Protein AF-A0A2V8ESL3-F1 (afdb_monomer_lite)

Sequence (176 aa):
MQIGALGDIHGAFAPLYFIKGNNEDFDVIAAAIAGQPAAPALHYLPNGGPHLVGPWRVAALGGTFAPSWYNTPASALPPSKGRKTAATSIKLGKSRDDKRRHFVRDEVVLCKGLKHIDIFMTHEAPRPFYPAGRRIDSGKTVINEVLTAMRPRLHLFGHHHEFTDSIRQGVRSIGL

Secondary structure (DSSP, 8-state):
-EES-----TT-SS-EEEE--SS--HHHHHHHHTT--SSTTEEE--SEEEEEETTEEEEEE-SB--TTTTTS-GGGSPPP------SS---S-HHHH-GGGB--HHHHHHHHH--S-SEEEESSPBSS--GGG-SS---BHHHHHHHHHH--SEEEE-SS---EEEEETTEEEEE-

Radius of gyration: 16.29 Å; chains: 1; bounding box: 45×38×38 Å

Foldseek 3Di:
DDQEEDDPPPDDPAQDEYEYEQQYPVVQVVCVVVVRHPDPSYHYDDQADLDDDPPFREHEAYADDDPVCQAPPLVRFDAFPDDPDPPDDPDSDRRNRRRNRHGYPVSLVRLLPDEPGAEYEYAFAAPQDAAPNHPDRRHDPSVLSSCLRHVHQAYEYEPRPDWDWDAGNNHTYTYD

pLDDT: mean 87.64, std 17.4, range [41.41, 98.81]

Structure (mmCIF, N/CA/C/O backbone):
data_AF-A0A2V8ESL3-F1
#
_entry.id   AF-A0A2V8ESL3-F1
#
loop_
_atom_site.group_PDB
_atom_site.id
_atom_site.type_symbol
_atom_site.label_atom_id
_atom_site.label_alt_id
_atom_site.label_comp_id
_atom_site.label_asym_id
_atom_site.label_entity_id
_atom_site.label_seq_id
_atom_site.pdbx_PDB_ins_code
_atom_site.Cartn_x
_atom_site.Cartn_y
_atom_s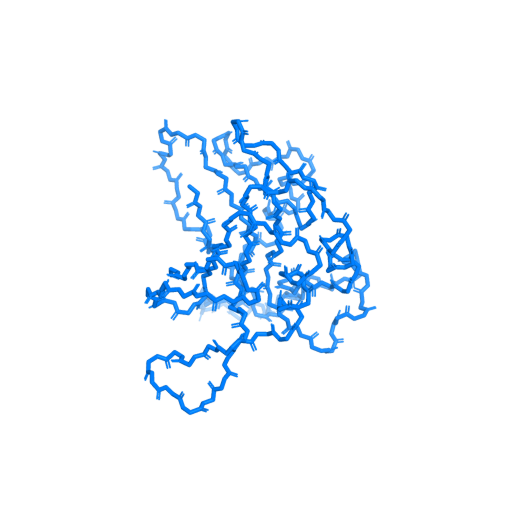ite.Cartn_z
_atom_site.occupancy
_atom_site.B_iso_or_equiv
_atom_site.auth_seq_id
_atom_site.auth_comp_id
_atom_site.auth_asym_id
_atom_site.auth_atom_id
_atom_site.pdbx_PDB_model_num
ATOM 1 N N . MET A 1 1 ? -7.116 10.914 -0.772 1.00 43.09 1 MET A N 1
ATOM 2 C CA . MET A 1 1 ? -6.280 9.705 -0.618 1.00 43.09 1 MET A CA 1
ATOM 3 C C . MET A 1 1 ? -5.366 9.654 -1.825 1.00 43.09 1 MET A C 1
ATOM 5 O O . MET A 1 1 ? -5.880 9.708 -2.934 1.00 43.09 1 MET A O 1
ATOM 9 N N . GLN A 1 2 ? -4.053 9.641 -1.615 1.00 46.47 2 GLN A N 1
ATOM 10 C CA . GLN A 1 2 ? -3.069 9.599 -2.698 1.00 46.47 2 GLN A CA 1
ATOM 11 C C . GLN A 1 2 ? -2.267 8.302 -2.616 1.00 46.47 2 GLN A C 1
ATOM 13 O O . GLN A 1 2 ? -1.882 7.861 -1.533 1.00 46.47 2 GLN A O 1
ATOM 18 N N . ILE A 1 3 ? -2.039 7.695 -3.777 1.00 47.62 3 ILE A N 1
ATOM 19 C CA . ILE A 1 3 ? -1.224 6.495 -3.939 1.00 47.62 3 ILE A CA 1
ATOM 20 C C . ILE A 1 3 ? 0.007 6.916 -4.747 1.00 47.62 3 ILE A C 1
ATOM 22 O O . ILE A 1 3 ? -0.089 7.114 -5.954 1.00 47.62 3 ILE A O 1
ATOM 26 N N . GLY A 1 4 ? 1.151 7.106 -4.083 1.00 51.81 4 GLY A N 1
ATOM 27 C CA . GLY A 1 4 ? 2.417 7.498 -4.719 1.00 51.81 4 GLY A CA 1
ATOM 28 C C . GLY A 1 4 ? 2.874 8.944 -4.464 1.00 51.81 4 GLY A C 1
ATOM 29 O O . GLY A 1 4 ? 2.316 9.642 -3.620 1.00 51.81 4 GLY A O 1
ATOM 30 N N . ALA A 1 5 ? 3.903 9.355 -5.218 1.00 47.06 5 ALA A N 1
ATOM 31 C CA . ALA A 1 5 ? 4.868 10.417 -4.895 1.00 47.06 5 ALA A CA 1
ATOM 32 C C . ALA A 1 5 ? 4.285 11.728 -4.348 1.00 47.06 5 ALA A C 1
ATOM 34 O O . ALA A 1 5 ? 3.452 12.359 -4.997 1.00 47.06 5 ALA A O 1
ATOM 35 N N . LEU A 1 6 ? 4.815 12.182 -3.209 1.00 51.69 6 LEU A N 1
ATOM 36 C CA . LEU A 1 6 ? 4.559 13.512 -2.646 1.00 51.69 6 LEU A CA 1
ATOM 37 C C . LEU A 1 6 ? 5.145 14.614 -3.560 1.00 51.69 6 LEU A C 1
ATOM 39 O O . LEU A 1 6 ? 6.324 14.944 -3.469 1.00 51.69 6 LEU A O 1
ATOM 43 N N . GLY A 1 7 ? 4.344 15.162 -4.479 1.00 54.06 7 GLY A N 1
ATOM 44 C CA . GLY A 1 7 ? 4.647 16.434 -5.156 1.00 54.06 7 GLY A CA 1
ATOM 45 C C . GLY A 1 7 ? 4.370 17.649 -4.255 1.00 54.06 7 GLY A C 1
ATOM 46 O O . GLY A 1 7 ? 3.895 17.477 -3.134 1.00 54.06 7 GLY A O 1
ATOM 47 N N . ASP A 1 8 ? 4.643 18.868 -4.743 1.00 45.22 8 ASP A N 1
ATOM 48 C CA . ASP A 1 8 ? 4.393 20.141 -4.036 1.00 45.22 8 ASP A CA 1
ATOM 49 C C . ASP A 1 8 ? 2.914 20.285 -3.623 1.00 45.22 8 ASP A C 1
ATOM 51 O O . ASP A 1 8 ? 2.070 20.736 -4.397 1.00 45.22 8 ASP A O 1
ATOM 55 N N . ILE A 1 9 ? 2.585 19.908 -2.385 1.00 53.22 9 ILE A N 1
ATOM 56 C CA . ILE A 1 9 ? 1.236 20.031 -1.812 1.00 53.22 9 ILE A CA 1
ATOM 57 C C . ILE A 1 9 ? 1.113 21.269 -0.915 1.00 53.22 9 ILE A C 1
ATOM 59 O O . ILE A 1 9 ? 0.788 21.186 0.271 1.00 53.22 9 ILE A O 1
ATOM 63 N N . HIS A 1 10 ? 1.337 22.454 -1.476 1.00 43.09 10 HIS A N 1
ATOM 64 C CA . HIS A 1 10 ? 0.905 23.686 -0.819 1.00 43.09 10 HIS A CA 1
ATOM 65 C C . HIS A 1 10 ? -0.618 23.834 -0.991 1.00 43.09 10 HIS A C 1
ATOM 67 O O . HIS A 1 10 ? -1.087 24.207 -2.061 1.00 43.09 10 HIS A O 1
ATOM 73 N N . GLY A 1 11 ? -1.397 23.523 0.056 1.00 49.34 11 GLY A N 1
ATOM 74 C CA . GLY A 1 11 ? -2.835 23.840 0.112 1.00 49.34 11 GLY A CA 1
ATOM 75 C C . GLY A 1 11 ? -3.820 22.665 0.160 1.00 49.34 11 GLY A C 1
ATOM 76 O O . GLY A 1 11 ? -4.924 22.788 -0.361 1.00 49.34 11 GLY A O 1
ATOM 77 N N . ALA A 1 12 ? -3.482 21.526 0.775 1.00 52.06 12 ALA A N 1
ATOM 78 C CA . ALA A 1 12 ? -4.481 20.476 1.003 1.00 52.06 12 ALA A CA 1
ATOM 79 C C . ALA A 1 12 ? -5.609 20.985 1.933 1.00 52.06 12 ALA A C 1
ATOM 81 O O . ALA A 1 12 ? -5.419 21.114 3.139 1.00 52.06 12 ALA A O 1
ATOM 82 N N . PHE A 1 13 ? -6.788 21.269 1.367 1.00 65.38 13 PHE A N 1
ATOM 83 C CA . PHE A 1 13 ? -7.971 21.762 2.096 1.00 65.38 13 PHE A CA 1
ATOM 84 C C . PHE A 1 13 ? -8.671 20.687 2.952 1.00 65.38 13 PHE A C 1
ATOM 86 O O . PHE A 1 13 ? -9.579 21.001 3.718 1.00 65.38 13 PHE A O 1
ATOM 93 N N . ALA A 1 14 ? -8.254 19.422 2.844 1.00 80.81 14 ALA A N 1
ATOM 94 C CA . ALA A 1 14 ? -8.753 18.297 3.630 1.00 80.81 14 ALA A CA 1
ATOM 95 C C . ALA A 1 14 ? -7.593 17.363 4.028 1.00 80.81 14 ALA A C 1
ATOM 97 O O . ALA A 1 14 ? -6.590 17.323 3.308 1.00 80.81 14 ALA A O 1
ATOM 98 N N . PRO A 1 15 ? -7.724 16.582 5.121 1.00 90.06 15 PRO A N 1
ATOM 99 C CA . PRO A 1 15 ? -6.726 15.591 5.515 1.00 90.06 15 PRO A CA 1
ATOM 100 C C . PRO A 1 15 ? -6.367 14.639 4.366 1.00 90.06 15 PRO A C 1
ATOM 102 O O . PRO A 1 15 ? -7.219 13.933 3.815 1.00 90.06 15 PRO A O 1
ATOM 105 N N . LEU A 1 16 ? -5.087 14.606 4.008 1.00 92.00 16 LEU A N 1
ATOM 106 C CA . LEU A 1 16 ? -4.537 13.764 2.959 1.00 92.00 16 LEU A CA 1
ATOM 107 C C . LEU A 1 16 ? -3.805 12.574 3.571 1.00 92.00 16 LEU A C 1
ATOM 109 O O . LEU A 1 16 ? -2.710 12.704 4.108 1.00 92.00 16 LEU A O 1
ATOM 113 N N . TYR A 1 17 ? -4.402 11.395 3.425 1.00 95.00 17 TYR A N 1
ATOM 114 C CA . TYR A 1 17 ? -3.782 10.127 3.793 1.00 95.00 17 TYR A CA 1
ATOM 115 C C . TYR A 1 17 ? -3.076 9.502 2.589 1.00 95.00 17 TYR A C 1
ATOM 117 O O . TYR A 1 17 ? -3.658 9.445 1.493 1.00 95.00 17 TYR A O 1
ATOM 125 N N . PHE A 1 18 ? -1.849 9.024 2.798 1.00 95.81 18 PHE A N 1
ATOM 126 C CA . PHE A 1 18 ? -1.022 8.430 1.748 1.00 95.81 18 PHE A CA 1
ATOM 127 C C . PHE A 1 18 ? -0.192 7.244 2.253 1.00 95.81 18 PHE A C 1
ATOM 129 O O . PHE A 1 18 ? 0.134 7.146 3.436 1.00 95.81 18 PHE A O 1
ATOM 136 N N . ILE A 1 19 ? 0.170 6.355 1.327 1.00 97.56 19 ILE A N 1
ATOM 137 C CA . ILE A 1 19 ? 1.148 5.277 1.533 1.00 97.56 19 ILE A CA 1
ATOM 138 C C . ILE A 1 19 ? 2.428 5.601 0.765 1.00 97.56 19 ILE A C 1
ATOM 140 O O . ILE A 1 19 ? 2.392 6.352 -0.211 1.00 97.56 19 ILE A O 1
ATOM 144 N N . LYS A 1 20 ? 3.558 5.000 1.150 1.00 95.88 20 LYS A N 1
ATOM 145 C CA . LYS A 1 20 ? 4.818 5.225 0.432 1.00 95.88 20 LYS A CA 1
ATOM 146 C C . LYS A 1 20 ? 4.762 4.606 -0.961 1.00 95.88 20 LYS A C 1
ATOM 148 O O . LYS A 1 20 ? 4.389 3.442 -1.112 1.00 95.88 20 LYS A O 1
ATOM 153 N N . GLY A 1 21 ? 5.182 5.354 -1.970 1.00 95.12 21 GLY A N 1
ATOM 154 C CA . GLY A 1 21 ? 5.509 4.821 -3.278 1.00 95.12 21 GLY A CA 1
ATOM 155 C C . GLY A 1 21 ? 6.974 4.412 -3.382 1.00 95.12 21 GLY A C 1
ATOM 156 O O . GLY A 1 21 ? 7.646 4.050 -2.413 1.00 95.12 21 GLY A O 1
ATOM 157 N N . ASN A 1 22 ? 7.490 4.469 -4.605 1.00 92.12 22 ASN A N 1
ATOM 158 C CA . ASN A 1 22 ? 8.867 4.098 -4.918 1.00 92.12 22 ASN A CA 1
ATOM 159 C C . ASN A 1 22 ? 9.798 5.296 -5.167 1.00 92.12 22 ASN A C 1
ATOM 161 O O . ASN A 1 22 ? 10.989 5.095 -5.433 1.00 92.12 22 ASN A O 1
ATOM 165 N N . ASN A 1 23 ? 9.232 6.505 -5.130 1.00 89.94 23 ASN A N 1
ATOM 166 C CA . ASN A 1 23 ? 9.871 7.782 -5.443 1.00 89.94 23 ASN A CA 1
ATOM 167 C C . ASN A 1 23 ? 9.655 8.819 -4.331 1.00 89.94 23 ASN A C 1
ATOM 169 O O . ASN A 1 23 ? 9.491 9.997 -4.620 1.00 89.94 23 ASN A O 1
ATOM 173 N N . GLU A 1 24 ? 9.645 8.376 -3.077 1.00 88.44 24 GLU A N 1
ATOM 174 C CA . GLU A 1 24 ? 9.461 9.272 -1.936 1.00 88.44 24 GLU A CA 1
ATOM 175 C C . GLU A 1 24 ? 10.786 9.835 -1.424 1.00 88.44 24 GLU A C 1
ATOM 177 O O . GLU A 1 24 ? 11.860 9.261 -1.650 1.00 88.44 24 GLU A O 1
ATOM 182 N N . ASP A 1 25 ? 10.689 10.930 -0.672 1.00 90.25 25 ASP A N 1
ATOM 183 C CA . ASP A 1 25 ? 11.720 11.301 0.287 1.00 90.25 25 ASP A CA 1
ATOM 184 C C . ASP A 1 25 ? 11.514 10.482 1.574 1.00 90.25 25 ASP A C 1
ATOM 186 O O . ASP A 1 25 ? 10.610 10.727 2.376 1.00 90.25 25 ASP A O 1
ATOM 190 N N . PHE A 1 26 ? 12.333 9.444 1.744 1.00 91.69 26 PHE A N 1
ATOM 191 C CA . PHE A 1 26 ? 12.209 8.522 2.873 1.00 91.69 26 PHE A CA 1
ATOM 192 C C . PHE A 1 26 ? 12.671 9.127 4.202 1.00 91.69 26 PHE A C 1
ATOM 194 O O . PHE A 1 26 ? 12.309 8.591 5.249 1.00 91.69 26 PHE A O 1
ATOM 201 N N . ASP A 1 27 ? 13.416 10.234 4.183 1.00 91.50 27 ASP A N 1
ATOM 202 C CA . ASP A 1 27 ? 13.776 10.960 5.402 1.00 91.50 27 ASP A CA 1
ATOM 203 C C . ASP A 1 27 ? 12.590 11.796 5.888 1.00 91.50 27 ASP A C 1
ATOM 205 O O . ASP A 1 27 ? 12.291 11.796 7.081 1.00 91.50 27 ASP A O 1
ATOM 209 N N . VAL A 1 28 ? 11.829 12.396 4.966 1.00 91.31 28 VAL A N 1
ATOM 210 C CA . VAL A 1 28 ? 10.548 13.051 5.287 1.00 91.31 28 VAL A CA 1
ATOM 211 C C . VAL A 1 28 ? 9.537 12.049 5.851 1.00 91.31 28 VAL A C 1
ATOM 213 O O . VAL A 1 28 ? 8.865 12.338 6.841 1.00 91.31 28 VAL A O 1
ATOM 216 N N . ILE A 1 29 ? 9.446 10.848 5.272 1.00 92.62 29 ILE A N 1
ATOM 217 C CA . ILE A 1 29 ? 8.583 9.783 5.810 1.00 92.62 29 ILE A CA 1
ATOM 218 C C . ILE A 1 29 ? 9.048 9.352 7.206 1.00 92.62 29 ILE A C 1
ATOM 220 O O . ILE A 1 29 ? 8.219 9.200 8.102 1.00 92.62 29 ILE A O 1
ATOM 224 N N . ALA A 1 30 ? 10.354 9.168 7.412 1.00 92.31 30 ALA A N 1
ATOM 225 C CA . ALA A 1 30 ? 10.897 8.809 8.720 1.00 92.31 30 ALA A CA 1
ATOM 226 C C . ALA A 1 30 ? 10.603 9.886 9.780 1.00 92.31 30 ALA A C 1
ATOM 228 O O . ALA A 1 30 ? 10.184 9.548 10.886 1.00 92.31 30 ALA A O 1
ATOM 229 N N . ALA A 1 31 ? 10.742 11.168 9.431 1.00 91.31 31 ALA A N 1
ATOM 230 C CA . ALA A 1 31 ? 10.377 12.283 10.302 1.00 91.31 31 ALA A CA 1
ATOM 231 C C . ALA A 1 31 ? 8.875 12.277 10.636 1.00 91.31 31 ALA A C 1
ATOM 233 O O . ALA A 1 31 ? 8.505 12.405 11.803 1.00 91.31 31 ALA A O 1
ATOM 234 N N . ALA A 1 32 ? 8.004 12.027 9.650 1.00 91.50 32 ALA A N 1
ATOM 235 C CA . ALA A 1 32 ? 6.564 11.918 9.877 1.00 91.50 32 ALA A CA 1
ATOM 236 C C . ALA A 1 32 ? 6.208 10.781 10.854 1.00 91.50 32 ALA A C 1
ATOM 238 O O . ALA A 1 32 ? 5.386 10.981 11.746 1.00 91.50 32 ALA A O 1
ATOM 239 N N . ILE A 1 33 ? 6.864 9.618 10.742 1.00 92.12 33 ILE A N 1
ATOM 240 C CA . ILE A 1 33 ? 6.712 8.502 11.698 1.00 92.12 33 ILE A CA 1
ATOM 241 C C . ILE A 1 33 ? 7.171 8.913 13.106 1.00 92.12 33 ILE A C 1
ATOM 243 O O . ILE A 1 33 ? 6.553 8.519 14.091 1.00 92.12 33 ILE A O 1
ATOM 247 N N . ALA A 1 34 ? 8.218 9.734 13.208 1.00 93.50 34 ALA A N 1
ATOM 248 C CA . ALA A 1 34 ? 8.724 10.277 14.468 1.00 93.50 34 ALA A CA 1
ATOM 249 C C . ALA A 1 34 ? 7.887 11.451 15.028 1.00 93.50 34 ALA A C 1
ATOM 251 O O . ALA A 1 34 ? 8.300 12.090 15.995 1.00 93.50 34 ALA A O 1
ATOM 252 N N . GLY A 1 35 ? 6.721 11.750 14.442 1.00 92.00 35 GLY A N 1
ATOM 253 C CA . GLY A 1 35 ? 5.823 12.814 14.901 1.00 92.00 35 GLY A CA 1
ATOM 254 C C . GLY A 1 35 ? 6.131 14.202 14.332 1.00 92.00 35 GLY A C 1
ATOM 255 O O . GLY A 1 35 ? 5.623 15.195 14.845 1.00 92.00 35 GLY A O 1
ATOM 256 N N . GLN A 1 36 ? 6.939 14.285 13.273 1.00 91.81 36 GLN A N 1
ATOM 257 C CA . GLN A 1 36 ? 7.319 15.528 12.594 1.00 91.81 36 GLN A CA 1
ATOM 258 C C . GLN A 1 36 ? 6.848 15.507 11.126 1.00 91.81 36 GLN A C 1
ATOM 260 O O . GLN A 1 36 ? 7.658 15.321 10.215 1.00 91.81 36 GLN A O 1
ATOM 265 N N . PRO A 1 37 ? 5.533 15.629 10.859 1.00 89.62 37 PRO A N 1
ATOM 266 C CA . PRO A 1 37 ? 5.014 15.595 9.495 1.00 89.62 37 PRO A CA 1
ATOM 267 C C . PRO A 1 37 ? 5.428 16.845 8.707 1.00 89.62 37 PRO A C 1
ATOM 269 O O . PRO A 1 37 ? 5.488 17.945 9.253 1.00 89.62 37 PRO A O 1
ATOM 272 N N . ALA A 1 38 ? 5.642 16.692 7.395 1.00 87.31 38 ALA A N 1
ATOM 273 C CA . ALA A 1 38 ? 5.989 17.809 6.506 1.00 87.31 38 ALA A CA 1
ATOM 274 C C . ALA A 1 38 ? 4.895 18.890 6.424 1.00 87.31 38 ALA A C 1
ATOM 276 O O . ALA A 1 38 ? 5.188 20.051 6.152 1.00 87.31 38 ALA A O 1
ATOM 277 N N . ALA A 1 39 ? 3.636 18.507 6.648 1.00 88.69 39 ALA A N 1
ATOM 278 C CA . ALA A 1 39 ? 2.503 19.418 6.715 1.00 88.69 39 ALA A CA 1
ATOM 279 C C . ALA A 1 39 ? 1.426 18.859 7.665 1.00 88.69 39 ALA A C 1
ATOM 281 O O . ALA A 1 39 ? 1.229 17.643 7.689 1.00 88.69 39 ALA A O 1
ATOM 282 N N . PRO A 1 40 ? 0.669 19.708 8.391 1.00 88.19 40 PRO A N 1
ATOM 283 C CA . PRO A 1 40 ? -0.350 19.248 9.343 1.00 88.19 40 PRO A CA 1
ATOM 284 C C . PRO A 1 40 ? -1.462 18.389 8.728 1.00 88.19 40 PRO A C 1
ATOM 286 O O . PRO A 1 40 ? -1.980 17.493 9.385 1.00 88.19 40 PRO A O 1
ATOM 289 N N . ALA A 1 41 ? -1.827 18.656 7.471 1.00 89.38 41 ALA A N 1
ATOM 290 C CA . ALA A 1 41 ? -2.867 17.917 6.756 1.00 89.38 41 ALA A CA 1
ATOM 291 C C . ALA A 1 41 ? -2.348 16.635 6.081 1.00 89.38 41 ALA A C 1
ATOM 293 O O . ALA A 1 41 ? -3.128 15.940 5.436 1.00 89.38 41 ALA A O 1
ATOM 294 N N . LEU A 1 42 ? -1.048 16.332 6.169 1.00 91.00 42 LEU A N 1
ATOM 295 C CA . LEU A 1 42 ? -0.445 15.183 5.504 1.00 91.00 42 LEU A CA 1
ATOM 296 C C . LEU A 1 42 ? -0.231 14.035 6.498 1.00 91.00 42 LEU A C 1
ATOM 298 O O . LEU A 1 42 ? 0.584 14.123 7.414 1.00 91.00 42 LEU A O 1
ATOM 302 N N . HIS A 1 43 ? -0.931 12.926 6.273 1.00 93.81 43 HIS A N 1
ATOM 303 C CA . HIS A 1 43 ? -0.951 11.764 7.154 1.00 93.81 43 HIS A CA 1
ATOM 304 C C . HIS A 1 43 ? -0.370 10.542 6.442 1.00 93.81 43 HIS A C 1
ATOM 306 O O . HIS A 1 43 ? -0.998 9.942 5.566 1.00 93.81 43 HIS A O 1
ATOM 312 N N . TYR A 1 44 ? 0.842 10.154 6.827 1.00 96.19 44 TYR A N 1
ATOM 313 C CA . TYR A 1 44 ? 1.447 8.919 6.344 1.00 96.19 44 TYR A CA 1
ATOM 314 C C . TYR A 1 44 ? 0.793 7.707 7.012 1.00 96.19 44 TYR A C 1
ATOM 316 O O . TYR A 1 44 ? 0.623 7.689 8.230 1.00 96.19 44 TYR A O 1
ATOM 324 N N . LEU A 1 45 ? 0.459 6.689 6.219 1.00 97.56 45 LEU A N 1
ATOM 325 C CA . LEU A 1 45 ? 0.004 5.383 6.686 1.00 97.56 45 LEU A CA 1
ATOM 326 C C . LEU A 1 45 ? 1.160 4.372 6.571 1.00 97.56 45 LEU A C 1
ATOM 328 O O . LEU A 1 45 ? 1.462 3.925 5.458 1.00 97.56 45 LEU A O 1
ATOM 332 N N . PRO A 1 46 ? 1.815 3.994 7.687 1.00 97.25 46 PRO A N 1
ATOM 333 C CA . PRO A 1 46 ? 2.836 2.951 7.686 1.00 97.25 46 PRO A CA 1
ATOM 334 C C . PRO A 1 46 ? 2.301 1.615 7.165 1.00 97.25 46 PRO A C 1
ATOM 336 O O . PRO A 1 46 ? 1.117 1.309 7.315 1.00 97.25 46 PRO A O 1
ATOM 339 N N . ASN A 1 47 ? 3.181 0.787 6.601 1.00 98.44 47 ASN A N 1
ATOM 340 C CA . ASN A 1 47 ? 2.804 -0.555 6.165 1.00 98.44 47 ASN A CA 1
ATOM 341 C C . ASN A 1 47 ? 2.221 -1.370 7.338 1.00 98.44 47 ASN A C 1
ATOM 343 O O . ASN A 1 47 ? 2.741 -1.328 8.452 1.00 98.44 47 ASN A O 1
ATOM 347 N N . GLY A 1 48 ? 1.136 -2.103 7.086 1.00 97.62 48 GLY A N 1
ATOM 348 C CA . GLY A 1 48 ? 0.323 -2.767 8.104 1.00 97.62 48 GLY A CA 1
ATOM 349 C C . GLY A 1 48 ? -1.026 -2.074 8.322 1.00 97.62 48 GLY A C 1
ATOM 350 O O . GLY A 1 48 ? -1.691 -1.664 7.368 1.00 97.62 48 GLY A O 1
ATOM 351 N N . GLY A 1 49 ? -1.461 -2.002 9.579 1.00 95.25 49 GLY A N 1
ATOM 352 C CA . GLY A 1 49 ? -2.770 -1.483 9.982 1.00 95.25 49 GLY A CA 1
ATOM 353 C C . GLY A 1 49 ? -3.393 -2.311 11.117 1.00 95.25 49 GLY A C 1
ATOM 354 O O . GLY A 1 49 ? -2.682 -3.083 11.761 1.00 95.25 49 GLY A O 1
ATOM 355 N N . PRO A 1 50 ? -4.713 -2.189 11.359 1.00 97.31 50 PRO A N 1
ATOM 356 C CA . PRO A 1 50 ? -5.644 -1.296 10.669 1.00 97.31 50 PRO A CA 1
ATOM 357 C C . PRO A 1 50 ? -5.425 0.168 11.074 1.00 97.31 50 PRO A C 1
ATOM 359 O O . PRO A 1 50 ? -5.376 0.491 12.257 1.00 97.31 50 PRO A O 1
ATOM 362 N N . HIS A 1 51 ? -5.365 1.056 10.090 1.00 97.94 51 HIS A N 1
ATOM 363 C CA . HIS A 1 51 ? -5.414 2.503 10.288 1.00 97.94 51 HIS A CA 1
ATOM 364 C C . HIS A 1 51 ? -6.863 2.978 10.241 1.00 97.94 51 HIS A C 1
ATOM 366 O O . HIS A 1 51 ? -7.639 2.499 9.414 1.00 97.94 51 HIS A O 1
ATOM 372 N N . LEU A 1 52 ? -7.236 3.922 11.102 1.00 97.44 52 LEU A N 1
ATOM 373 C CA . LEU A 1 52 ? -8.565 4.532 11.067 1.00 97.44 52 LEU A CA 1
ATOM 374 C C . LEU A 1 52 ? -8.521 5.819 10.245 1.00 97.44 52 LEU A C 1
ATOM 376 O O . LEU A 1 52 ? -7.806 6.759 10.588 1.00 97.44 52 LEU A O 1
ATOM 380 N N . VAL A 1 53 ? -9.293 5.851 9.159 1.00 95.81 53 VAL A N 1
ATOM 381 C CA . VAL A 1 53 ? -9.436 7.011 8.272 1.00 95.81 53 VAL A CA 1
ATOM 382 C C . VAL A 1 53 ? -10.918 7.359 8.188 1.00 95.81 53 VAL A C 1
ATOM 384 O O . VAL A 1 53 ? -11.670 6.788 7.395 1.00 95.81 53 VAL A O 1
ATOM 387 N N . GLY A 1 54 ? -11.358 8.266 9.063 1.00 93.19 54 GLY A N 1
ATOM 388 C CA . GLY A 1 54 ? -12.784 8.491 9.296 1.00 93.19 54 GLY A CA 1
ATOM 389 C C . GLY A 1 54 ? -13.467 7.188 9.749 1.00 93.19 54 GLY A C 1
ATOM 390 O O . GLY A 1 54 ? -12.977 6.560 10.687 1.00 93.19 54 GLY A O 1
ATOM 391 N N . PRO A 1 55 ? -14.561 6.746 9.099 1.00 95.38 55 PRO A N 1
ATOM 392 C CA . PRO A 1 55 ? -15.236 5.494 9.447 1.00 95.38 55 PRO A CA 1
ATOM 393 C C . PRO A 1 55 ? -14.542 4.240 8.886 1.00 95.38 55 PRO A C 1
ATOM 395 O O . PRO A 1 55 ? -14.997 3.130 9.152 1.00 95.38 55 PRO A O 1
ATOM 398 N N . TRP A 1 56 ? -13.486 4.392 8.079 1.00 97.88 56 TRP A N 1
ATOM 399 C CA . TRP A 1 56 ? -12.890 3.294 7.321 1.00 97.88 56 TRP A CA 1
ATOM 400 C C . TRP A 1 56 ? -11.688 2.684 8.034 1.00 97.88 56 TRP A C 1
ATOM 402 O O . TRP A 1 56 ? -10.795 3.396 8.501 1.00 97.88 56 TRP A O 1
ATOM 412 N N . ARG A 1 57 ? -11.624 1.350 8.040 1.00 98.56 57 ARG A N 1
ATOM 413 C CA . ARG A 1 57 ? -10.448 0.579 8.456 1.00 98.56 57 ARG A CA 1
ATOM 414 C C . ARG A 1 57 ? -9.572 0.314 7.239 1.00 98.56 57 ARG A C 1
ATOM 416 O O . ARG A 1 57 ? -9.957 -0.438 6.342 1.00 98.56 57 ARG A O 1
ATOM 423 N N . VAL A 1 58 ? -8.396 0.929 7.213 1.00 98.75 58 VAL A N 1
ATOM 424 C CA . VAL A 1 58 ? -7.481 0.916 6.069 1.00 98.75 58 VAL A CA 1
ATOM 425 C C . VAL A 1 58 ? -6.241 0.087 6.388 1.00 98.75 58 VAL A C 1
ATOM 427 O O . VAL A 1 58 ? -5.587 0.303 7.406 1.00 98.75 58 VAL A O 1
ATOM 430 N N . ALA A 1 59 ? -5.895 -0.853 5.515 1.00 98.75 59 ALA A N 1
ATOM 431 C CA . ALA A 1 59 ? -4.590 -1.508 5.514 1.00 98.75 59 ALA A CA 1
ATOM 432 C C . ALA A 1 59 ? -3.700 -0.890 4.429 1.00 98.75 59 ALA A C 1
ATOM 434 O O . ALA A 1 59 ? -4.187 -0.531 3.355 1.00 98.75 59 ALA A O 1
ATOM 435 N N . ALA A 1 60 ? -2.400 -0.798 4.690 1.00 98.69 60 ALA A N 1
ATOM 436 C CA . ALA A 1 60 ? -1.424 -0.196 3.790 1.00 98.69 60 ALA A CA 1
ATOM 437 C C . ALA A 1 60 ? -0.256 -1.154 3.518 1.00 98.69 60 ALA A C 1
ATOM 439 O O . ALA A 1 60 ? 0.298 -1.744 4.440 1.00 98.69 60 ALA A O 1
ATOM 440 N N . LEU A 1 61 ? 0.152 -1.284 2.258 1.00 98.75 61 LEU A N 1
ATOM 441 C CA . LEU A 1 61 ? 1.393 -1.945 1.851 1.00 98.75 61 LEU A CA 1
ATOM 442 C C . LEU A 1 61 ? 2.034 -1.156 0.699 1.00 98.75 61 LEU A C 1
ATOM 444 O O . LEU A 1 61 ? 1.903 -1.479 -0.482 1.00 98.75 61 LEU A O 1
ATOM 448 N N . GLY A 1 62 ? 2.699 -0.064 1.062 1.00 98.00 62 GLY A N 1
ATOM 449 C CA . GLY A 1 62 ? 3.425 0.820 0.163 1.00 98.00 62 GLY A CA 1
ATOM 450 C C . GLY A 1 62 ? 4.848 0.356 -0.156 1.00 98.00 62 GLY A C 1
ATOM 451 O O . GLY A 1 62 ? 5.501 -0.369 0.599 1.00 98.00 62 GLY A O 1
ATOM 452 N N . GLY A 1 63 ? 5.378 0.857 -1.267 1.00 97.19 63 GLY A N 1
ATOM 453 C CA . GLY A 1 63 ? 6.688 0.517 -1.808 1.00 97.19 63 GLY A CA 1
ATOM 454 C C . GLY A 1 63 ? 6.640 -0.569 -2.880 1.00 97.19 63 GLY A C 1
ATOM 455 O O . GLY A 1 63 ? 5.582 -1.000 -3.321 1.00 97.19 63 GLY A O 1
ATOM 456 N N . THR A 1 64 ? 7.819 -0.995 -3.325 1.00 97.12 64 THR A N 1
ATOM 457 C CA . THR A 1 64 ? 7.976 -1.986 -4.406 1.00 97.12 64 THR A CA 1
ATOM 458 C C . THR A 1 64 ? 8.546 -3.296 -3.898 1.00 97.12 64 THR A C 1
ATOM 460 O O . THR A 1 64 ? 9.411 -3.307 -3.022 1.00 97.12 64 THR A O 1
ATOM 463 N N . PHE A 1 65 ? 8.134 -4.402 -4.496 1.00 97.62 65 PHE A N 1
ATOM 464 C CA . PHE A 1 65 ? 8.711 -5.706 -4.249 1.00 97.62 65 PHE A CA 1
ATOM 465 C C . PHE A 1 65 ? 10.139 -5.772 -4.799 1.00 97.62 65 PHE A C 1
ATOM 467 O O . PHE A 1 65 ? 10.375 -5.539 -5.986 1.00 97.62 65 PHE A O 1
ATOM 474 N N . ALA A 1 66 ? 11.093 -6.141 -3.947 1.00 96.94 66 ALA A N 1
ATOM 475 C CA . ALA A 1 66 ? 12.446 -6.489 -4.365 1.00 96.94 66 ALA A CA 1
ATOM 476 C C . ALA A 1 66 ? 12.880 -7.796 -3.695 1.00 96.94 66 ALA A C 1
ATOM 478 O O . ALA A 1 66 ? 13.122 -7.793 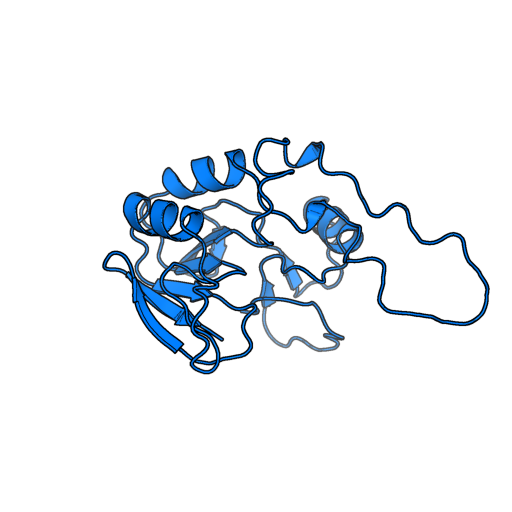-2.486 1.00 96.94 66 ALA A O 1
ATOM 479 N N . PRO A 1 67 ? 13.048 -8.896 -4.456 1.00 97.06 67 PRO A N 1
ATOM 480 C CA . PRO A 1 67 ? 13.466 -10.183 -3.902 1.00 97.06 67 PRO A CA 1
ATOM 481 C C . PRO A 1 67 ? 14.732 -10.107 -3.038 1.00 97.06 67 PRO A C 1
ATOM 483 O O . PRO A 1 67 ? 14.803 -10.755 -2.000 1.00 97.06 67 PRO A O 1
ATOM 486 N N . SER A 1 68 ? 15.699 -9.266 -3.422 1.00 97.06 68 SER A N 1
ATOM 487 C CA . SER A 1 68 ? 16.972 -9.098 -2.708 1.00 97.06 68 SER A CA 1
ATOM 488 C C . SER A 1 68 ? 16.840 -8.471 -1.316 1.00 97.06 68 SER A C 1
ATOM 490 O O . SER A 1 68 ? 17.735 -8.639 -0.500 1.00 97.06 68 SER A O 1
ATOM 492 N N . TRP A 1 69 ? 15.755 -7.736 -1.057 1.00 97.44 69 TRP A N 1
ATOM 493 C CA . TRP A 1 69 ? 15.510 -7.019 0.202 1.00 97.44 69 TRP A CA 1
ATOM 494 C C . TRP A 1 69 ? 14.311 -7.569 0.971 1.00 97.44 69 TRP A C 1
ATOM 496 O O . TRP A 1 69 ? 14.046 -7.148 2.090 1.00 97.44 69 TRP A O 1
ATOM 506 N N . TYR A 1 70 ? 13.573 -8.512 0.385 1.00 98.44 70 TYR A N 1
ATOM 507 C CA . TYR A 1 70 ? 12.286 -8.947 0.913 1.00 98.44 70 TYR A CA 1
ATOM 508 C C . TYR A 1 70 ? 12.386 -9.579 2.306 1.00 98.44 70 TYR A C 1
ATOM 510 O O . TYR A 1 70 ? 11.500 -9.387 3.128 1.00 98.44 70 TYR A O 1
ATOM 518 N N . ASN A 1 71 ? 13.471 -10.301 2.588 1.00 98.25 71 ASN A N 1
ATOM 519 C CA . ASN A 1 71 ? 13.706 -10.914 3.899 1.00 98.25 71 ASN A CA 1
ATOM 520 C C . ASN A 1 71 ? 14.545 -10.028 4.839 1.00 98.25 71 ASN A C 1
ATOM 522 O O . ASN A 1 71 ? 14.940 -10.481 5.909 1.00 98.25 71 ASN A O 1
ATOM 526 N N . THR A 1 72 ? 14.857 -8.791 4.448 1.00 97.94 72 THR A N 1
ATOM 527 C CA . THR A 1 72 ? 15.551 -7.831 5.310 1.00 97.94 72 THR A CA 1
ATOM 528 C C . THR A 1 72 ? 14.526 -7.157 6.225 1.00 97.94 72 THR A C 1
ATOM 530 O O . THR A 1 72 ? 13.491 -6.721 5.726 1.00 97.94 72 THR A O 1
ATOM 533 N N . PRO A 1 73 ? 14.779 -7.021 7.539 1.00 97.75 73 PRO A N 1
ATOM 534 C CA . PRO A 1 73 ? 13.917 -6.223 8.408 1.00 97.75 73 PRO A CA 1
ATOM 535 C C . PRO A 1 73 ? 13.801 -4.779 7.906 1.00 97.75 73 PRO A C 1
ATOM 537 O O . PRO A 1 73 ? 14.791 -4.203 7.454 1.00 97.75 73 PRO A O 1
ATOM 540 N N . ALA A 1 74 ? 12.621 -4.163 8.027 1.00 96.38 74 ALA A N 1
ATOM 541 C CA . ALA A 1 74 ? 12.391 -2.799 7.536 1.00 96.38 74 ALA A CA 1
ATOM 542 C C . ALA A 1 74 ? 13.373 -1.774 8.142 1.00 96.38 74 ALA A C 1
ATOM 544 O O . ALA A 1 74 ? 13.872 -0.901 7.436 1.00 96.38 74 ALA A O 1
ATOM 545 N N . SER A 1 75 ? 13.714 -1.930 9.426 1.00 95.56 75 SER A N 1
ATOM 546 C CA . SER A 1 75 ? 14.693 -1.096 10.140 1.00 95.56 75 SER A CA 1
ATOM 547 C C . SER A 1 75 ? 16.134 -1.250 9.642 1.00 95.56 75 SER A C 1
ATOM 549 O O . SER A 1 75 ? 16.966 -0.390 9.915 1.00 95.56 75 SER A O 1
ATOM 551 N N . ALA A 1 76 ? 16.435 -2.327 8.914 1.00 96.88 76 ALA A N 1
ATOM 552 C CA . ALA A 1 76 ? 17.757 -2.621 8.371 1.00 96.88 76 ALA A CA 1
ATOM 553 C C . ALA A 1 76 ? 17.886 -2.268 6.878 1.00 96.88 76 ALA A C 1
ATOM 555 O O . ALA A 1 76 ? 18.950 -2.473 6.289 1.00 96.88 76 ALA A O 1
ATOM 556 N N . LEU A 1 77 ? 16.828 -1.748 6.243 1.00 95.69 77 LEU A N 1
ATOM 557 C CA . LEU A 1 77 ? 16.900 -1.284 4.860 1.00 95.69 77 LEU A CA 1
ATOM 558 C C . LEU A 1 77 ? 17.785 -0.031 4.781 1.00 95.69 77 LEU A C 1
ATOM 560 O O . LEU A 1 77 ? 17.470 0.977 5.417 1.00 95.69 77 LEU A O 1
ATOM 564 N N . PRO A 1 78 ? 18.880 -0.055 4.001 1.00 94.19 78 PRO A N 1
ATOM 565 C CA . PRO A 1 78 ? 19.807 1.063 3.986 1.00 94.19 78 PRO A CA 1
ATOM 566 C C . PRO A 1 78 ? 19.186 2.299 3.312 1.00 94.19 78 PRO A C 1
ATOM 568 O O . PRO A 1 78 ? 18.541 2.166 2.261 1.00 94.19 78 PRO A O 1
ATOM 571 N N . PRO A 1 79 ? 19.416 3.503 3.869 1.00 92.06 79 PRO A N 1
AT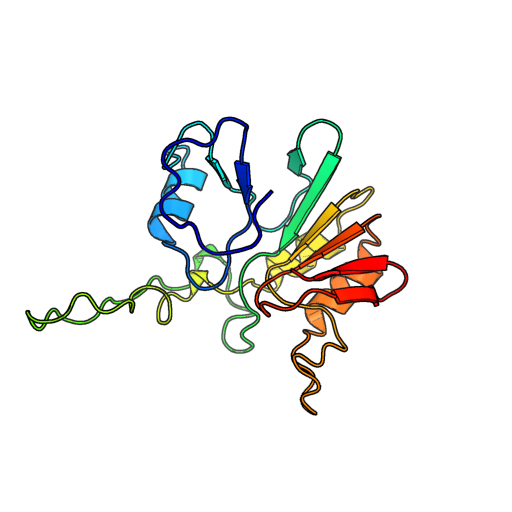OM 572 C CA . PRO A 1 79 ? 19.078 4.748 3.194 1.00 92.06 79 PRO A CA 1
ATOM 573 C C . PRO A 1 79 ? 19.948 4.934 1.943 1.00 92.06 79 PRO A C 1
ATOM 575 O O . PRO A 1 79 ? 20.971 4.265 1.761 1.00 92.06 79 PRO A O 1
ATOM 578 N N . SER A 1 80 ? 19.553 5.869 1.079 1.00 86.88 80 SER A N 1
ATOM 579 C CA . SER A 1 80 ? 20.370 6.281 -0.067 1.00 86.88 80 SER A CA 1
ATOM 580 C C . SER A 1 80 ? 21.771 6.699 0.388 1.00 86.88 80 SER A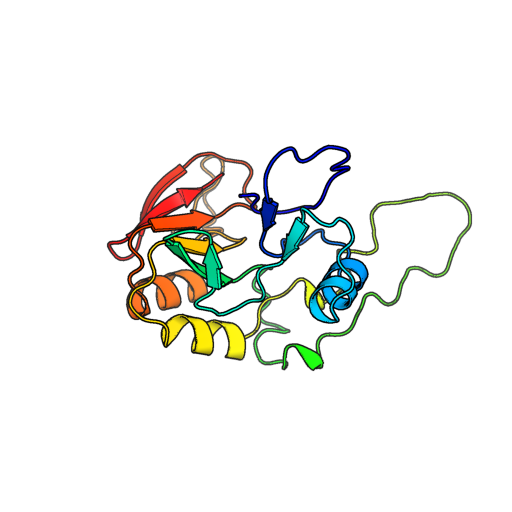 C 1
ATOM 582 O O . SER A 1 80 ? 21.907 7.516 1.297 1.00 86.88 80 SER A O 1
ATOM 584 N N . LYS A 1 81 ? 22.829 6.209 -0.270 1.00 79.44 81 LYS A N 1
ATOM 585 C CA . LYS A 1 81 ? 24.208 6.638 0.047 1.00 79.44 81 LYS A CA 1
ATOM 586 C C . LYS A 1 81 ? 24.552 8.028 -0.505 1.00 79.44 81 LYS A C 1
ATOM 588 O O . LYS A 1 81 ? 25.659 8.517 -0.287 1.00 79.44 81 LYS A O 1
ATOM 593 N N . GLY A 1 82 ? 23.619 8.654 -1.228 1.00 66.06 82 GLY A N 1
ATOM 594 C CA . GLY A 1 82 ? 23.855 9.877 -1.987 1.00 66.06 82 GLY A CA 1
ATOM 595 C C . GLY A 1 82 ? 24.839 9.660 -3.145 1.00 66.06 82 GLY A C 1
ATOM 596 O O . GLY A 1 82 ? 25.651 8.736 -3.164 1.00 66.06 82 GLY A O 1
ATOM 597 N N . ARG A 1 83 ? 24.794 10.533 -4.153 1.00 54.59 83 ARG A N 1
ATOM 598 C CA . ARG A 1 83 ? 25.916 10.665 -5.095 1.00 54.59 83 ARG A CA 1
ATOM 599 C C . ARG A 1 83 ? 26.916 11.635 -4.471 1.00 54.59 83 ARG A C 1
ATOM 601 O O . ARG A 1 83 ? 26.501 12.707 -4.038 1.00 54.59 83 ARG A O 1
ATOM 608 N N . LYS A 1 84 ? 28.214 11.297 -4.466 1.00 46.50 84 LYS A N 1
ATOM 609 C CA . LYS A 1 84 ? 29.283 12.284 -4.224 1.00 46.50 84 LYS A CA 1
ATOM 610 C C . LYS A 1 84 ? 29.027 13.478 -5.151 1.00 46.50 84 LYS A C 1
ATOM 612 O O . LYS A 1 84 ? 28.858 13.296 -6.356 1.00 46.50 84 LYS A O 1
ATOM 617 N N . THR A 1 85 ? 28.906 14.666 -4.575 1.00 45.34 85 THR A N 1
ATOM 618 C CA . THR A 1 85 ? 28.516 15.902 -5.254 1.00 45.34 85 THR A CA 1
ATOM 619 C C . THR A 1 85 ? 29.553 16.297 -6.304 1.00 45.34 85 THR A C 1
ATOM 621 O O . THR A 1 85 ? 30.554 16.927 -5.982 1.00 45.34 85 THR A O 1
ATOM 624 N N . ALA A 1 86 ? 29.311 15.959 -7.570 1.00 42.41 86 ALA A N 1
ATOM 625 C CA . ALA A 1 86 ? 29.835 16.750 -8.677 1.00 42.41 86 ALA A CA 1
ATOM 626 C C . ALA A 1 86 ? 28.837 17.892 -8.902 1.00 42.41 86 ALA A C 1
ATOM 628 O O . ALA A 1 86 ? 27.681 17.663 -9.265 1.00 42.41 86 ALA A O 1
ATOM 629 N N . ALA A 1 87 ? 29.263 19.112 -8.578 1.00 48.03 87 ALA A N 1
ATOM 630 C CA . ALA A 1 87 ? 28.487 20.331 -8.735 1.00 48.03 87 ALA A CA 1
ATOM 631 C C . ALA A 1 87 ? 28.203 20.564 -10.223 1.00 48.03 87 ALA A C 1
ATOM 633 O O . ALA A 1 87 ? 29.077 21.047 -10.927 1.00 48.03 87 ALA A O 1
ATOM 634 N N . THR A 1 88 ? 27.039 20.118 -10.707 1.00 41.41 88 THR A N 1
ATOM 635 C CA . THR A 1 88 ? 26.308 20.566 -11.920 1.00 41.41 88 THR A CA 1
ATOM 636 C C . THR A 1 88 ? 25.295 19.494 -12.333 1.00 41.41 88 THR A C 1
ATOM 638 O O . THR A 1 88 ? 25.387 18.863 -13.380 1.00 41.41 88 THR A O 1
ATOM 641 N N . SER A 1 89 ? 24.326 19.206 -11.467 1.00 42.06 89 SER A N 1
ATOM 642 C CA . SER A 1 89 ? 22.966 18.796 -11.855 1.00 42.06 89 SER A CA 1
ATOM 643 C C . SER A 1 89 ? 22.203 18.345 -10.616 1.00 42.06 89 SER A C 1
ATOM 645 O O . SER A 1 89 ? 22.525 17.336 -9.991 1.00 42.06 89 SER A O 1
ATOM 647 N N . ILE A 1 90 ? 21.137 19.068 -10.2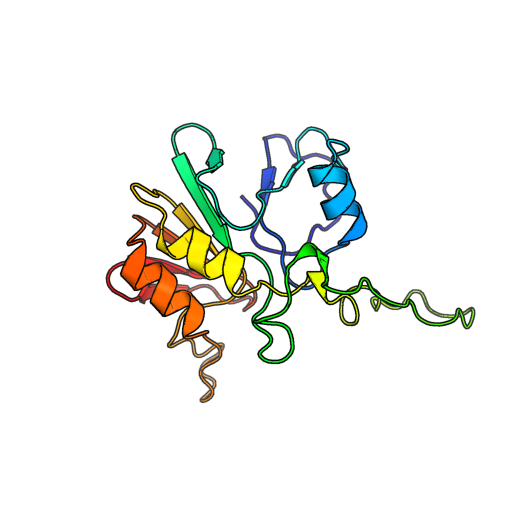82 1.00 42.62 90 ILE A N 1
ATOM 648 C CA . ILE A 1 90 ? 20.088 18.557 -9.400 1.00 42.62 90 ILE A CA 1
ATOM 649 C C . ILE A 1 90 ? 19.334 17.504 -10.222 1.00 42.62 90 ILE A C 1
ATOM 651 O O . ILE A 1 90 ? 18.341 17.794 -10.878 1.00 42.62 90 ILE A O 1
ATOM 655 N N . LYS A 1 91 ? 19.869 16.281 -10.298 1.00 43.25 91 LYS A N 1
ATOM 656 C CA . LYS A 1 91 ? 19.174 15.145 -10.912 1.00 43.25 91 LYS A CA 1
ATOM 657 C C . LYS A 1 91 ? 18.540 14.289 -9.824 1.00 43.25 91 LYS A C 1
ATOM 659 O O . LYS A 1 91 ? 19.233 13.707 -8.994 1.00 43.25 91 LYS A O 1
ATOM 664 N N . LEU A 1 92 ? 17.213 14.223 -9.903 1.00 42.62 92 LEU A N 1
ATOM 665 C CA . LEU A 1 92 ? 16.248 13.285 -9.324 1.00 42.62 92 LEU A CA 1
ATOM 666 C C . LEU A 1 92 ? 16.818 11.855 -9.153 1.00 42.62 92 LEU A C 1
ATOM 668 O O . LEU A 1 92 ? 16.606 10.978 -9.985 1.00 42.62 92 LEU A O 1
ATOM 672 N N . GLY A 1 93 ? 17.628 11.634 -8.115 1.00 43.38 93 GLY A N 1
ATOM 673 C CA . GLY A 1 93 ? 18.436 10.414 -7.975 1.00 43.38 93 GLY A CA 1
ATOM 674 C C . GLY A 1 93 ? 18.521 9.846 -6.562 1.00 43.38 93 GLY A C 1
ATOM 675 O O . GLY A 1 93 ? 18.987 8.720 -6.406 1.00 43.38 93 GLY A O 1
ATOM 676 N N . LYS A 1 94 ? 18.036 10.568 -5.540 1.00 51.59 94 LYS A N 1
ATOM 677 C CA . LYS A 1 94 ? 18.028 10.070 -4.155 1.00 51.59 94 LYS A CA 1
ATOM 678 C C . LYS A 1 94 ? 17.201 8.783 -4.018 1.00 51.59 94 LYS A C 1
ATOM 680 O O . LYS A 1 94 ? 17.643 7.847 -3.358 1.00 51.59 94 LYS A O 1
ATOM 685 N N . SER A 1 95 ? 16.059 8.697 -4.708 1.00 58.69 95 SER A N 1
ATOM 686 C CA . SER A 1 95 ? 15.040 7.677 -4.421 1.00 58.69 95 SER A CA 1
ATOM 687 C C . SER A 1 95 ? 15.337 6.271 -4.965 1.00 58.69 95 SER A C 1
ATOM 689 O O . SER A 1 95 ? 14.825 5.303 -4.412 1.00 58.69 95 SER A O 1
ATOM 691 N N . ARG A 1 96 ? 16.127 6.108 -6.043 1.00 70.94 96 ARG A N 1
ATOM 692 C CA . ARG A 1 96 ? 16.381 4.764 -6.617 1.00 70.94 96 ARG A CA 1
ATOM 693 C C . ARG A 1 96 ? 17.374 3.947 -5.796 1.00 70.94 96 ARG A C 1
ATOM 695 O O . ARG A 1 96 ? 17.282 2.720 -5.795 1.00 70.94 96 ARG A O 1
ATOM 702 N N . ASP A 1 97 ? 18.328 4.606 -5.141 1.00 85.38 97 ASP A N 1
ATOM 703 C CA . ASP A 1 97 ? 19.297 3.916 -4.288 1.00 85.38 97 ASP A CA 1
ATOM 704 C C . ASP A 1 97 ? 18.779 3.694 -2.861 1.00 85.38 97 ASP A C 1
ATOM 706 O O . ASP A 1 97 ? 19.231 2.771 -2.188 1.00 85.38 97 ASP A O 1
ATOM 710 N N . ASP A 1 98 ? 17.783 4.456 -2.415 1.00 92.81 98 ASP A N 1
ATOM 711 C CA . ASP A 1 98 ? 17.189 4.233 -1.103 1.00 92.81 98 ASP A CA 1
ATOM 712 C C . ASP A 1 98 ? 16.424 2.908 -1.052 1.00 92.81 98 ASP A C 1
ATOM 714 O O . ASP A 1 98 ? 15.485 2.695 -1.821 1.00 92.81 98 ASP A O 1
ATOM 718 N N . LYS A 1 99 ? 16.809 1.991 -0.161 1.00 95.81 99 LYS A N 1
ATOM 719 C CA . LYS A 1 99 ? 16.181 0.666 -0.091 1.00 95.81 99 LYS A CA 1
ATOM 720 C C . LYS A 1 99 ? 14.925 0.655 0.772 1.00 95.81 99 LYS A C 1
ATOM 722 O O . LYS A 1 99 ? 14.131 -0.273 0.631 1.00 95.81 99 LYS A O 1
ATOM 727 N N . ARG A 1 100 ? 14.653 1.724 1.535 1.00 96.12 100 ARG A N 1
ATOM 728 C CA . ARG A 1 100 ? 13.389 1.931 2.276 1.00 96.12 100 ARG A CA 1
ATOM 729 C C . ARG A 1 100 ? 12.166 2.037 1.343 1.00 96.12 100 ARG A C 1
ATOM 731 O O . ARG A 1 100 ? 11.019 1.862 1.763 1.00 96.12 100 ARG A O 1
ATOM 738 N N . ARG A 1 101 ? 12.400 2.210 0.035 1.00 95.56 101 ARG A N 1
ATOM 739 C CA . ARG A 1 101 ? 11.384 2.116 -1.032 1.00 95.56 101 ARG A CA 1
ATOM 740 C C . ARG A 1 101 ? 10.746 0.740 -1.193 1.00 95.56 101 ARG A C 1
ATOM 742 O O . ARG A 1 101 ? 9.760 0.616 -1.920 1.00 95.56 101 ARG A O 1
ATOM 749 N N . HIS A 1 102 ? 11.307 -0.292 -0.576 1.00 97.81 102 HIS A N 1
ATOM 750 C CA . HIS A 1 102 ? 10.791 -1.650 -0.655 1.00 97.81 102 HIS A CA 1
ATOM 751 C C . HIS A 1 102 ? 9.888 -1.971 0.530 1.00 97.81 102 HIS A C 1
ATOM 753 O O . HIS A 1 102 ? 10.083 -1.435 1.618 1.00 97.81 102 HIS A O 1
ATOM 759 N N . PHE A 1 103 ? 8.860 -2.785 0.306 1.00 98.31 103 PHE A N 1
ATOM 760 C CA . PHE A 1 103 ? 8.189 -3.463 1.415 1.00 98.31 103 PHE A CA 1
ATOM 761 C C . PHE A 1 103 ? 8.891 -4.790 1.703 1.00 98.31 103 PHE A C 1
ATOM 763 O O . PHE A 1 103 ? 9.548 -5.360 0.823 1.00 98.31 103 PHE A O 1
ATOM 770 N N . VAL A 1 104 ? 8.733 -5.285 2.927 1.00 98.69 104 VAL A N 1
ATOM 771 C CA . VAL A 1 104 ? 9.421 -6.488 3.417 1.00 98.69 104 VAL A CA 1
ATOM 772 C C . VAL A 1 104 ? 8.435 -7.579 3.826 1.00 98.69 104 VAL A C 1
ATOM 774 O O . VAL A 1 104 ? 7.230 -7.353 3.941 1.00 98.69 104 VAL A O 1
ATOM 777 N N . ARG A 1 105 ? 8.944 -8.793 4.039 1.00 98.56 105 ARG A N 1
ATOM 778 C CA . ARG A 1 105 ? 8.147 -9.973 4.382 1.00 98.56 105 ARG A CA 1
ATOM 779 C C . ARG A 1 105 ? 7.325 -9.771 5.647 1.00 98.56 105 ARG A C 1
ATOM 781 O O . ARG A 1 105 ? 6.161 -10.162 5.663 1.00 98.56 105 ARG A O 1
ATOM 788 N N . ASP A 1 106 ? 7.899 -9.156 6.674 1.00 98.56 106 ASP A N 1
ATOM 789 C CA . ASP A 1 106 ? 7.203 -8.956 7.947 1.00 98.56 106 ASP A CA 1
ATOM 790 C C . ASP A 1 106 ? 5.967 -8.067 7.769 1.00 98.56 106 ASP A C 1
ATOM 792 O O . ASP A 1 106 ? 4.896 -8.388 8.272 1.00 98.56 106 ASP A O 1
ATOM 796 N N . GLU A 1 107 ? 6.061 -7.018 6.951 1.00 98.62 107 GLU A N 1
ATOM 797 C CA . GLU A 1 107 ? 4.932 -6.139 6.622 1.00 98.62 107 GLU A CA 1
ATOM 798 C C . GLU A 1 107 ? 3.826 -6.880 5.855 1.00 98.62 107 GLU A C 1
ATOM 800 O O . GLU A 1 107 ? 2.635 -6.663 6.091 1.00 98.62 107 GLU A O 1
ATOM 805 N N . VAL A 1 108 ? 4.205 -7.804 4.969 1.00 98.75 108 VAL A N 1
ATOM 806 C CA . VAL A 1 108 ? 3.260 -8.679 4.262 1.00 98.75 108 VAL A CA 1
ATOM 807 C C . VAL A 1 108 ? 2.565 -9.628 5.233 1.00 98.75 108 VAL A C 1
ATOM 809 O O . VAL A 1 108 ? 1.348 -9.796 5.160 1.00 98.75 108 VAL A O 1
ATOM 812 N N . VAL A 1 109 ? 3.315 -10.247 6.148 1.00 98.62 109 VAL A N 1
ATOM 813 C CA . VAL A 1 109 ? 2.768 -11.147 7.174 1.00 98.62 109 VAL A CA 1
ATOM 814 C C . VAL A 1 109 ? 1.797 -10.396 8.082 1.00 98.62 109 VAL A C 1
ATOM 816 O O . VAL A 1 109 ? 0.694 -10.892 8.314 1.00 98.62 109 VAL A O 1
ATOM 819 N N . LEU A 1 110 ? 2.156 -9.182 8.512 1.00 98.38 110 LEU A N 1
ATOM 820 C CA . LEU A 1 110 ? 1.269 -8.300 9.268 1.00 98.38 110 LEU A CA 1
ATOM 821 C C . LEU A 1 110 ? -0.037 -8.059 8.506 1.00 98.38 110 LEU A C 1
ATOM 823 O O . LEU A 1 110 ? -1.111 -8.305 9.050 1.00 98.38 110 LEU A O 1
ATOM 827 N N . CYS A 1 111 ? 0.038 -7.676 7.227 1.00 98.69 111 CYS A N 1
ATOM 828 C CA . CYS A 1 111 ? -1.149 -7.454 6.400 1.00 98.69 111 CYS A CA 1
ATOM 829 C C . CYS A 1 111 ? -2.021 -8.714 6.266 1.00 98.69 111 CYS A C 1
ATOM 831 O O . CYS A 1 111 ? -3.242 -8.631 6.394 1.00 98.69 111 CYS A O 1
ATOM 833 N N . LYS A 1 112 ? -1.427 -9.897 6.055 1.00 98.75 112 LYS A N 1
ATOM 834 C CA . LYS A 1 112 ? -2.169 -11.171 5.943 1.00 98.75 112 LYS A CA 1
ATOM 835 C C . LYS A 1 112 ? -2.975 -11.500 7.208 1.00 98.75 112 LYS A C 1
ATOM 837 O O . LYS A 1 112 ? -4.009 -12.162 7.109 1.00 98.75 112 LYS A O 1
ATOM 842 N N . GLY A 1 113 ? -2.514 -11.049 8.376 1.00 98.38 113 GLY A N 1
ATOM 843 C CA . GLY A 1 113 ? -3.189 -11.246 9.660 1.00 98.38 113 GLY A CA 1
ATOM 844 C C . GLY A 1 113 ? -4.389 -10.325 9.901 1.00 98.38 113 GLY A C 1
ATOM 845 O O . GLY A 1 113 ? -5.221 -10.631 10.755 1.00 98.38 113 GLY A O 1
ATOM 846 N N . LEU A 1 114 ? -4.519 -9.224 9.154 1.00 98.50 114 LEU A N 1
ATOM 847 C CA . LEU A 1 114 ? -5.572 -8.233 9.379 1.00 98.50 114 LEU A CA 1
ATOM 848 C C . LEU A 1 114 ? -6.959 -8.763 8.996 1.00 98.50 114 LEU A C 1
ATOM 850 O O . LEU A 1 114 ? -7.126 -9.520 8.037 1.00 98.50 114 LEU A O 1
ATOM 854 N N . LYS A 1 115 ? -7.971 -8.327 9.752 1.00 97.75 115 LYS A N 1
ATOM 855 C CA . LYS A 1 115 ? -9.385 -8.680 9.564 1.00 97.75 115 LYS A CA 1
ATOM 856 C C . LYS A 1 115 ? -10.263 -7.435 9.600 1.00 97.75 115 LYS A C 1
ATOM 858 O O . LYS A 1 115 ? -9.914 -6.429 10.227 1.00 97.75 115 LYS A O 1
ATOM 863 N N . HIS A 1 116 ? -11.421 -7.540 8.948 1.00 97.88 116 HIS A N 1
ATOM 864 C CA . HIS A 1 116 ? -12.410 -6.463 8.846 1.00 97.88 116 HIS A CA 1
ATOM 865 C C . HIS A 1 116 ? -11.793 -5.177 8.276 1.00 97.88 116 HIS A C 1
ATOM 867 O O . HIS A 1 116 ? -11.873 -4.117 8.890 1.00 97.88 116 HIS A O 1
ATOM 873 N N . ILE A 1 117 ? -11.100 -5.300 7.140 1.00 98.75 117 ILE A N 1
ATOM 874 C CA . ILE A 1 117 ? -10.506 -4.171 6.419 1.00 98.75 117 ILE A CA 1
ATOM 875 C C . ILE A 1 117 ? -11.472 -3.717 5.329 1.00 98.75 117 ILE A C 1
ATOM 877 O O . ILE A 1 117 ? -11.912 -4.517 4.500 1.00 98.75 117 ILE A O 1
ATOM 881 N N . ASP A 1 118 ? -11.791 -2.427 5.321 1.00 98.81 118 ASP A N 1
ATOM 882 C CA . ASP A 1 118 ? -12.621 -1.836 4.280 1.00 98.81 118 ASP A CA 1
ATOM 883 C C . ASP A 1 118 ? -11.799 -1.589 3.019 1.00 98.81 118 ASP A C 1
ATOM 885 O O . ASP A 1 118 ? -12.188 -2.008 1.931 1.00 98.81 118 ASP A O 1
ATOM 889 N N . ILE A 1 119 ? -10.640 -0.949 3.175 1.00 98.75 119 ILE A N 1
ATOM 890 C CA . ILE A 1 119 ? -9.781 -0.548 2.062 1.00 98.75 119 ILE A CA 1
ATOM 891 C C . ILE A 1 119 ? -8.381 -1.102 2.294 1.00 98.75 119 ILE A C 1
ATOM 893 O O . ILE A 1 119 ? -7.760 -0.831 3.318 1.00 98.75 119 ILE A O 1
ATOM 897 N N . PHE A 1 120 ? -7.863 -1.848 1.328 1.00 98.81 120 PHE A N 1
ATOM 898 C CA . PHE A 1 120 ? -6.448 -2.191 1.270 1.00 98.81 120 PHE A CA 1
ATOM 899 C C . PHE A 1 120 ? -5.774 -1.361 0.186 1.00 98.81 120 PHE A C 1
ATOM 901 O O . PHE A 1 120 ? -6.211 -1.375 -0.962 1.00 98.81 120 PHE A O 1
ATOM 908 N N . MET A 1 121 ? -4.724 -0.635 0.548 1.00 98.75 121 MET A N 1
ATOM 909 C CA . MET A 1 121 ? -3.945 0.168 -0.383 1.00 98.75 121 MET A CA 1
ATOM 910 C C . MET A 1 121 ? -2.582 -0.466 -0.621 1.00 98.75 121 MET A C 1
ATOM 912 O O . MET A 1 121 ? -1.842 -0.711 0.335 1.00 98.75 121 MET A O 1
ATOM 916 N N . THR A 1 122 ? -2.206 -0.640 -1.882 1.00 98.75 122 THR A N 1
ATOM 917 C CA . THR A 1 122 ? -0.840 -1.001 -2.269 1.00 98.75 122 THR A CA 1
ATOM 918 C C . THR A 1 122 ? -0.263 0.003 -3.245 1.00 98.75 122 THR A C 1
ATOM 920 O O . THR A 1 122 ? -0.983 0.737 -3.915 1.00 98.75 122 THR A O 1
ATOM 923 N N . HIS A 1 123 ? 1.063 0.068 -3.331 1.00 97.81 123 HIS A N 1
ATOM 924 C CA . HIS A 1 123 ? 1.681 0.854 -4.398 1.00 97.81 123 HIS A CA 1
ATOM 925 C C . HIS A 1 123 ? 1.689 0.077 -5.719 1.00 97.81 123 HIS A C 1
ATOM 927 O O . HIS A 1 123 ? 1.250 0.599 -6.734 1.00 97.81 123 HIS A O 1
ATOM 933 N N . GLU A 1 124 ? 2.137 -1.181 -5.709 1.00 96.56 124 GLU A N 1
ATOM 934 C CA . GLU A 1 124 ? 2.173 -2.039 -6.905 1.00 96.56 124 GLU A CA 1
ATOM 935 C C . GLU A 1 124 ? 0.874 -2.833 -7.120 1.00 96.56 124 GLU A C 1
ATOM 937 O O . GLU A 1 124 ? 0.104 -3.051 -6.185 1.00 96.56 124 GLU A O 1
ATOM 942 N N . ALA A 1 125 ? 0.646 -3.315 -8.346 1.00 97.12 125 ALA A N 1
ATOM 943 C CA . ALA A 1 125 ? -0.537 -4.101 -8.695 1.00 97.12 125 ALA A CA 1
ATOM 944 C C . ALA A 1 125 ? -0.469 -5.589 -8.268 1.00 97.12 125 ALA A C 1
ATOM 946 O O . ALA A 1 125 ? 0.609 -6.195 -8.266 1.00 97.12 125 ALA A O 1
ATOM 947 N N . PRO A 1 126 ? -1.616 -6.243 -7.997 1.00 97.88 126 PRO A N 1
ATOM 948 C CA . PRO A 1 126 ? -1.749 -7.699 -7.902 1.00 97.88 126 PRO A CA 1
ATOM 949 C C . PRO A 1 126 ? -1.669 -8.366 -9.281 1.00 97.88 126 PRO A C 1
ATOM 951 O O . PRO A 1 126 ? -1.995 -7.755 -10.296 1.00 97.88 126 PRO A O 1
ATOM 954 N N . ARG A 1 127 ? -1.309 -9.655 -9.336 1.00 96.50 127 ARG A N 1
ATOM 955 C CA . ARG A 1 127 ? -1.357 -10.433 -10.589 1.00 96.50 127 ARG A CA 1
ATOM 956 C C . ARG A 1 127 ? -2.780 -10.885 -10.951 1.00 96.50 127 ARG A C 1
ATOM 958 O O . ARG A 1 127 ? -3.575 -11.154 -10.048 1.00 96.50 127 ARG A O 1
ATOM 965 N N . PRO A 1 128 ? -3.080 -11.081 -12.243 1.00 94.81 128 PRO A N 1
ATOM 966 C CA . PRO A 1 128 ? -2.299 -10.594 -13.374 1.00 94.81 128 PRO A CA 1
ATOM 967 C C . PRO A 1 128 ? -2.501 -9.086 -13.568 1.00 94.81 128 PRO A C 1
ATOM 969 O O . PRO A 1 128 ? -3.601 -8.561 -13.348 1.00 94.81 128 PRO A O 1
ATOM 972 N N . PHE A 1 129 ? -1.456 -8.404 -14.026 1.00 93.38 129 PHE A N 1
ATOM 973 C CA . PHE A 1 129 ? -1.534 -7.008 -14.435 1.00 93.38 129 PHE A CA 1
ATOM 974 C C . PHE A 1 129 ? -0.644 -6.741 -15.653 1.00 93.38 129 PHE A C 1
ATOM 976 O O . PHE A 1 129 ? 0.579 -6.857 -15.580 1.00 93.38 129 PHE A O 1
ATOM 983 N N . TYR A 1 130 ? -1.268 -6.380 -16.774 1.00 90.62 130 TYR A N 1
ATOM 984 C CA . TYR A 1 130 ? -0.627 -6.210 -18.080 1.00 90.62 130 TYR A CA 1
ATOM 985 C C . TYR A 1 130 ? -0.762 -4.756 -18.548 1.00 90.62 130 TYR A C 1
ATOM 987 O O . TYR A 1 130 ? -1.658 -4.457 -19.339 1.00 90.62 130 TYR A O 1
ATOM 995 N N . PRO A 1 131 ? 0.091 -3.841 -18.053 1.00 82.25 131 PRO A N 1
ATOM 996 C CA . PRO A 1 131 ? -0.044 -2.425 -18.365 1.00 82.25 131 PRO A CA 1
ATOM 997 C C . PRO A 1 131 ? 0.129 -2.176 -19.862 1.00 82.25 131 PRO A C 1
ATOM 999 O O . PRO A 1 131 ? 1.029 -2.754 -20.481 1.00 82.25 131 PRO A O 1
ATOM 1002 N N . ALA A 1 132 ? -0.703 -1.309 -20.434 1.00 81.75 132 ALA A N 1
ATOM 1003 C CA . ALA A 1 132 ? -0.707 -0.907 -21.837 1.00 81.75 132 ALA A CA 1
ATOM 1004 C C . ALA A 1 132 ? -0.689 -2.100 -22.814 1.00 81.75 132 ALA A C 1
ATOM 1006 O O . ALA A 1 132 ? -0.010 -2.067 -23.843 1.00 81.75 132 ALA A O 1
ATOM 1007 N N . GLY A 1 133 ? -1.364 -3.201 -22.459 1.00 72.25 133 GLY A N 1
ATOM 1008 C CA . GLY A 1 133 ? -1.422 -4.416 -23.280 1.00 72.25 133 GLY A CA 1
ATOM 1009 C C . GLY A 1 133 ? -0.087 -5.161 -23.415 1.00 72.25 133 GLY A C 1
ATOM 1010 O O . GLY A 1 133 ? 0.076 -5.992 -24.312 1.00 72.25 133 GLY A O 1
ATOM 1011 N N . ARG A 1 134 ? 0.899 -4.880 -22.551 1.00 79.56 134 ARG A N 1
ATOM 1012 C CA . ARG A 1 134 ? 2.191 -5.582 -22.556 1.00 79.56 134 ARG A CA 1
ATOM 1013 C C . ARG A 1 134 ? 2.009 -7.063 -22.234 1.00 79.56 134 ARG A C 1
ATOM 1015 O O . ARG A 1 134 ? 1.199 -7.438 -21.400 1.00 79.56 134 ARG A O 1
ATOM 1022 N N . ARG A 1 135 ? 2.854 -7.914 -22.824 1.00 81.25 135 ARG A N 1
ATOM 1023 C CA . ARG A 1 135 ? 2.848 -9.371 -22.573 1.00 81.25 135 ARG A CA 1
ATOM 1024 C C . ARG A 1 135 ? 3.381 -9.769 -21.193 1.00 81.25 135 ARG A C 1
ATOM 1026 O O . ARG A 1 135 ? 3.167 -10.895 -20.758 1.00 81.25 135 ARG A O 1
ATOM 1033 N N . ILE A 1 136 ? 4.112 -8.876 -20.528 1.00 87.25 136 ILE A N 1
ATOM 1034 C CA . ILE A 1 136 ? 4.755 -9.166 -19.245 1.00 87.25 136 ILE A CA 1
ATOM 1035 C C . ILE A 1 136 ? 3.813 -8.773 -18.115 1.00 87.25 136 ILE A C 1
ATOM 1037 O O . ILE A 1 136 ? 3.449 -7.605 -17.972 1.00 87.25 136 ILE A O 1
ATOM 1041 N N . ASP A 1 137 ? 3.474 -9.759 -17.293 1.00 93.25 137 ASP A N 1
ATOM 1042 C CA . ASP A 1 137 ? 2.727 -9.548 -16.062 1.00 93.25 137 ASP A CA 1
ATOM 1043 C C . ASP A 1 137 ? 3.591 -8.764 -15.069 1.00 93.25 137 ASP A C 1
ATOM 1045 O O . ASP A 1 137 ? 4.625 -9.239 -14.595 1.00 93.25 137 ASP A O 1
ATOM 1049 N N . SER A 1 138 ? 3.181 -7.531 -14.797 1.00 92.75 138 SER A N 1
ATOM 1050 C CA . SER A 1 138 ? 3.877 -6.613 -13.897 1.00 92.75 138 SER A CA 1
ATOM 1051 C C . SER A 1 138 ? 3.387 -6.726 -12.453 1.00 92.75 138 SER A C 1
ATOM 1053 O O . SER A 1 138 ? 4.044 -6.189 -11.553 1.00 92.75 138 SER A O 1
ATOM 1055 N N . GLY A 1 139 ? 2.279 -7.438 -12.221 1.00 95.75 139 GLY A N 1
ATOM 1056 C CA . GLY A 1 139 ? 1.697 -7.619 -10.900 1.00 95.75 139 GLY A CA 1
ATOM 1057 C C . GLY A 1 139 ? 2.568 -8.481 -9.983 1.00 95.75 139 GLY A C 1
ATOM 1058 O O . GLY A 1 139 ? 3.443 -9.230 -10.428 1.00 95.75 139 GLY A O 1
ATOM 1059 N N . LYS A 1 140 ? 2.327 -8.402 -8.672 1.00 97.62 140 LYS A N 1
ATOM 1060 C CA . LYS A 1 140 ? 3.106 -9.128 -7.658 1.00 97.62 140 LYS A CA 1
ATOM 1061 C C . LYS A 1 140 ? 2.284 -10.211 -6.975 1.00 97.62 140 LYS A C 1
ATOM 1063 O O . LYS A 1 140 ? 1.272 -9.919 -6.343 1.00 97.62 140 LYS A O 1
ATOM 1068 N N . THR A 1 141 ? 2.783 -11.450 -7.022 1.00 98.00 141 THR A N 1
ATOM 1069 C CA . THR A 1 141 ? 2.176 -12.609 -6.342 1.00 98.00 141 THR A CA 1
ATOM 1070 C C . THR A 1 141 ? 1.970 -12.347 -4.851 1.00 98.00 141 THR A C 1
ATOM 1072 O O . THR A 1 141 ? 0.937 -12.697 -4.294 1.00 98.00 141 THR A O 1
ATOM 1075 N N . VAL A 1 142 ? 2.919 -11.656 -4.216 1.00 98.12 142 VAL A N 1
ATOM 1076 C CA . VAL A 1 142 ? 2.860 -11.308 -2.791 1.00 98.12 142 VAL A CA 1
ATOM 1077 C C . VAL A 1 142 ? 1.605 -10.494 -2.450 1.00 98.12 142 VAL A C 1
ATOM 1079 O O . VAL A 1 142 ? 0.994 -10.709 -1.409 1.00 98.12 142 VAL A O 1
ATOM 1082 N N . ILE A 1 143 ? 1.156 -9.618 -3.351 1.00 98.56 143 ILE A N 1
ATOM 1083 C CA . ILE A 1 143 ? -0.074 -8.839 -3.155 1.00 98.56 143 ILE A CA 1
ATOM 1084 C C . ILE A 1 143 ? -1.305 -9.742 -3.289 1.00 98.56 143 ILE A C 1
ATOM 1086 O O . ILE A 1 143 ? -2.239 -9.626 -2.497 1.00 98.56 143 ILE A O 1
ATOM 1090 N N . ASN A 1 144 ? -1.297 -10.705 -4.218 1.00 98.75 144 ASN A N 1
ATOM 1091 C CA . ASN A 1 144 ? -2.370 -11.700 -4.317 1.00 98.75 144 ASN A CA 1
ATOM 1092 C C . ASN A 1 144 ? -2.512 -12.533 -3.035 1.00 98.75 144 ASN A C 1
ATOM 1094 O O . ASN A 1 144 ? -3.633 -12.848 -2.633 1.00 98.75 144 ASN A O 1
ATOM 1098 N N . GLU A 1 145 ? -1.404 -12.881 -2.378 1.00 98.62 145 GLU A N 1
ATOM 1099 C CA . GLU A 1 145 ? -1.443 -13.606 -1.104 1.00 98.62 145 GLU A CA 1
ATOM 1100 C C . GLU A 1 145 ? -2.113 -12.789 0.001 1.00 98.62 145 GLU A C 1
ATOM 1102 O O . GLU A 1 145 ? -2.907 -13.332 0.773 1.00 98.62 145 GLU A O 1
ATOM 1107 N N . VAL A 1 146 ? -1.820 -11.486 0.067 1.00 98.81 146 VAL A N 1
ATOM 1108 C CA . VAL A 1 146 ? -2.464 -10.579 1.024 1.00 98.81 146 VAL A CA 1
ATOM 1109 C C . VAL A 1 146 ? -3.956 -10.468 0.726 1.00 98.81 146 VAL A C 1
ATOM 1111 O O . VAL A 1 146 ? -4.760 -10.646 1.637 1.00 98.81 146 VAL A O 1
ATOM 1114 N N . LEU A 1 147 ? -4.345 -10.269 -0.538 1.00 98.81 147 LEU A N 1
ATOM 1115 C CA . LEU A 1 147 ? -5.757 -10.225 -0.941 1.00 98.81 147 LEU A CA 1
ATOM 1116 C C . LEU A 1 147 ? -6.502 -11.510 -0.563 1.00 98.81 147 LEU A C 1
ATOM 1118 O O . LEU A 1 147 ? -7.597 -11.443 -0.007 1.00 98.81 147 LEU A O 1
ATOM 1122 N N . THR A 1 148 ? -5.883 -12.669 -0.799 1.00 98.69 148 THR A N 1
ATOM 1123 C CA . THR A 1 148 ? -6.454 -13.980 -0.452 1.00 98.69 148 THR A CA 1
ATOM 1124 C C . THR A 1 148 ? -6.684 -14.121 1.054 1.00 98.69 148 THR A C 1
ATOM 1126 O O . THR A 1 148 ? -7.726 -14.623 1.470 1.00 98.69 148 THR A O 1
ATOM 1129 N N . ALA A 1 149 ? -5.731 -13.680 1.880 1.00 98.62 149 ALA A N 1
ATOM 1130 C CA . ALA A 1 149 ? -5.791 -13.848 3.333 1.00 98.62 149 ALA A CA 1
ATOM 1131 C C . ALA A 1 149 ? -6.665 -12.796 4.045 1.00 98.62 149 ALA A C 1
ATOM 1133 O O . ALA A 1 149 ? -7.385 -13.119 4.997 1.00 98.62 149 ALA A O 1
ATOM 1134 N N . MET A 1 150 ? -6.581 -11.540 3.601 1.00 98.69 150 MET A N 1
ATOM 1135 C CA . MET A 1 150 ? -7.222 -10.387 4.236 1.00 98.69 150 MET A CA 1
ATOM 1136 C C . MET A 1 150 ? -8.660 -10.186 3.747 1.00 98.69 150 MET A C 1
ATOM 1138 O O . MET A 1 150 ? -9.517 -9.806 4.540 1.00 98.69 150 MET A O 1
ATOM 1142 N N . ARG A 1 151 ? -8.925 -10.455 2.458 1.00 98.56 151 ARG A N 1
ATOM 1143 C CA . ARG A 1 151 ? -10.223 -10.247 1.787 1.00 98.56 151 ARG A CA 1
ATOM 1144 C C . ARG A 1 151 ? -10.867 -8.884 2.120 1.00 98.56 151 ARG A C 1
ATOM 1146 O O . ARG A 1 151 ? -11.982 -8.858 2.645 1.00 98.56 151 ARG A O 1
ATOM 1153 N N . PRO A 1 152 ? -10.180 -7.756 1.852 1.00 98.69 152 PRO A N 1
ATOM 1154 C CA . PRO A 1 152 ? -10.742 -6.428 2.084 1.00 98.69 152 PRO A CA 1
ATOM 1155 C C . PRO A 1 152 ? -11.957 -6.174 1.177 1.00 98.69 152 PRO A C 1
ATOM 1157 O O . PRO A 1 152 ? -12.127 -6.841 0.154 1.00 98.69 152 PRO A O 1
ATOM 1160 N N . ARG A 1 153 ? -12.800 -5.192 1.523 1.00 98.62 153 ARG A N 1
ATOM 1161 C CA . ARG A 1 153 ? -13.981 -4.841 0.703 1.00 98.62 153 ARG A CA 1
ATOM 1162 C C . ARG A 1 153 ? -13.587 -4.193 -0.626 1.00 98.62 153 ARG A C 1
ATOM 1164 O O . ARG A 1 153 ? -14.244 -4.426 -1.639 1.00 98.62 153 ARG A O 1
ATOM 1171 N N . LEU A 1 154 ? -12.521 -3.396 -0.616 1.00 98.69 154 LEU A N 1
ATOM 1172 C CA . LEU A 1 154 ? -11.951 -2.730 -1.779 1.00 98.69 154 LEU A CA 1
ATOM 1173 C C . LEU A 1 154 ? -10.425 -2.773 -1.706 1.00 98.69 154 LEU A C 1
ATOM 1175 O O . LEU A 1 154 ? -9.833 -2.606 -0.639 1.00 98.69 154 LEU A O 1
ATOM 1179 N N . HIS A 1 155 ? -9.790 -2.957 -2.854 1.00 98.75 155 HIS A N 1
ATOM 1180 C CA . HIS A 1 155 ? -8.354 -2.831 -3.013 1.00 98.75 155 HIS A CA 1
ATOM 1181 C C . HIS A 1 155 ? -8.035 -1.697 -3.995 1.00 98.75 155 HIS A C 1
ATOM 1183 O O . HIS A 1 155 ? -8.621 -1.625 -5.076 1.00 98.75 155 HIS A O 1
ATOM 1189 N N . LEU A 1 156 ? -7.125 -0.806 -3.610 1.00 98.62 156 LEU A N 1
ATOM 1190 C CA . LEU A 1 156 ? -6.667 0.320 -4.418 1.00 98.62 156 LEU A CA 1
ATOM 1191 C C . LEU A 1 156 ? -5.161 0.209 -4.640 1.00 98.62 156 LEU A C 1
ATOM 1193 O O . LEU A 1 156 ? -4.419 -0.003 -3.681 1.00 98.62 156 LEU A O 1
ATOM 1197 N N . PHE A 1 157 ? -4.711 0.395 -5.877 1.00 98.06 157 PHE A N 1
ATOM 1198 C CA . PHE A 1 157 ? -3.289 0.381 -6.208 1.00 98.06 157 PHE A CA 1
ATOM 1199 C C . PHE A 1 157 ? -2.903 1.464 -7.213 1.00 98.06 157 PHE A C 1
ATOM 1201 O O . PHE A 1 157 ? -3.768 2.079 -7.831 1.00 98.06 157 PHE A O 1
ATOM 1208 N N . GLY A 1 158 ? -1.600 1.710 -7.353 1.00 93.69 158 GLY A N 1
ATOM 1209 C CA . GLY A 1 158 ? -1.064 2.731 -8.250 1.00 93.69 158 GLY A CA 1
ATOM 1210 C C . GLY A 1 158 ? 0.118 2.221 -9.068 1.00 93.69 158 GLY A C 1
ATOM 1211 O O . GLY A 1 158 ? 0.077 1.123 -9.626 1.00 93.69 158 GLY A O 1
ATOM 1212 N N . HIS A 1 159 ? 1.186 3.025 -9.129 1.00 91.69 159 HIS A N 1
ATOM 1213 C CA . HIS A 1 159 ? 2.475 2.752 -9.789 1.00 91.69 159 HIS A CA 1
ATOM 1214 C C . HIS A 1 159 ? 2.456 2.672 -11.323 1.00 91.69 159 HIS A C 1
ATOM 1216 O O . HIS A 1 159 ? 3.457 3.006 -11.957 1.00 91.69 159 HIS A O 1
ATOM 1222 N N . HIS A 1 160 ? 1.351 2.243 -11.923 1.00 86.69 160 HIS A N 1
ATOM 1223 C CA . HIS A 1 160 ? 1.307 1.874 -13.335 1.00 86.69 160 HIS A CA 1
ATOM 1224 C C . HIS A 1 160 ? 0.749 2.960 -14.263 1.00 86.69 160 HIS A C 1
ATOM 1226 O O . HIS A 1 160 ? 0.871 2.802 -15.475 1.00 86.69 160 HIS A O 1
ATOM 1232 N N . HIS A 1 161 ? 0.242 4.069 -13.706 1.00 87.69 161 HIS A N 1
ATOM 1233 C CA . HIS A 1 161 ? -0.260 5.237 -14.447 1.00 87.69 161 HIS A CA 1
ATOM 1234 C C . HIS A 1 161 ? -1.336 4.844 -15.470 1.00 87.69 161 HIS A C 1
ATOM 1236 O O . HIS A 1 161 ? -1.356 5.326 -16.605 1.00 87.69 161 HIS A O 1
ATOM 1242 N N . GLU A 1 162 ? -2.188 3.902 -15.078 1.00 87.56 1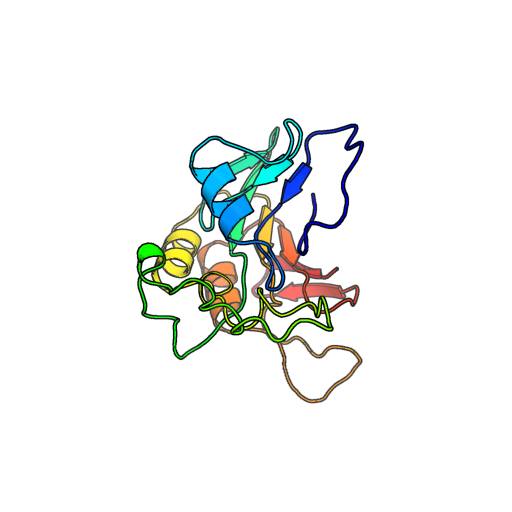62 GLU A N 1
ATOM 1243 C CA . GLU A 1 162 ? -3.211 3.314 -15.926 1.00 87.56 162 GLU A CA 1
ATOM 1244 C C . GLU A 1 162 ? -4.417 2.955 -15.070 1.00 87.56 162 GLU A C 1
ATOM 1246 O O . GLU A 1 162 ? -4.312 2.186 -14.108 1.00 87.56 162 GLU A O 1
ATOM 1251 N N . PHE A 1 163 ? -5.575 3.489 -15.461 1.00 93.50 163 PHE A N 1
ATOM 1252 C CA . PHE A 1 163 ? -6.827 3.148 -14.815 1.00 93.50 163 PHE A CA 1
ATOM 1253 C C . PHE A 1 163 ? -7.198 1.698 -15.111 1.00 93.50 163 PHE A C 1
ATOM 1255 O O . PHE A 1 163 ? -7.280 1.286 -16.268 1.00 93.50 163 PHE A O 1
ATOM 1262 N N . THR A 1 164 ? -7.505 0.940 -14.063 1.00 93.88 164 THR A N 1
ATOM 1263 C CA . THR A 1 164 ? -8.075 -0.403 -14.201 1.00 93.88 164 THR A CA 1
ATOM 1264 C C . THR A 1 164 ? -9.133 -0.648 -13.138 1.00 93.88 164 THR A C 1
ATOM 1266 O O . THR A 1 164 ? -9.016 -0.160 -12.020 1.00 93.88 164 THR A O 1
ATOM 1269 N N . ASP A 1 165 ? -10.149 -1.443 -13.467 1.00 96.62 165 ASP A N 1
ATOM 1270 C CA . ASP A 1 165 ? -11.144 -1.946 -12.517 1.00 96.62 165 ASP A CA 1
ATOM 1271 C C . ASP A 1 165 ? -11.345 -3.434 -12.789 1.00 96.62 165 ASP A C 1
ATOM 1273 O O . ASP A 1 165 ? -11.711 -3.841 -13.894 1.00 96.62 165 ASP A O 1
ATOM 1277 N N . SER A 1 166 ? -11.004 -4.272 -11.815 1.00 95.69 166 SER A N 1
ATOM 1278 C CA . SER A 1 166 ? -11.021 -5.719 -12.001 1.00 95.69 166 SER A CA 1
ATOM 1279 C C . SER A 1 166 ? -11.227 -6.471 -10.695 1.00 95.69 166 SER A C 1
ATOM 1281 O O . SER A 1 166 ? -10.978 -5.954 -9.611 1.00 95.69 166 SER A O 1
ATOM 1283 N N . ILE A 1 167 ? -11.645 -7.734 -10.782 1.00 97.94 167 ILE A N 1
ATOM 1284 C CA . ILE A 1 167 ? -11.685 -8.624 -9.619 1.00 97.94 167 ILE A CA 1
ATOM 1285 C C . ILE A 1 167 ? -10.366 -9.399 -9.522 1.00 97.94 167 ILE A C 1
ATOM 1287 O O . ILE A 1 167 ? -9.885 -9.972 -10.506 1.00 97.94 167 ILE A O 1
ATOM 1291 N N . ARG A 1 168 ? -9.773 -9.422 -8.326 1.00 97.38 168 ARG A N 1
ATOM 1292 C CA . ARG A 1 168 ? -8.523 -10.121 -7.999 1.00 97.38 168 ARG A CA 1
ATOM 1293 C C . ARG A 1 168 ? -8.705 -10.866 -6.686 1.00 97.38 168 ARG A C 1
ATOM 1295 O O . ARG A 1 168 ? -9.030 -10.260 -5.675 1.00 97.38 168 ARG A O 1
ATOM 1302 N N . GLN A 1 169 ? -8.582 -12.195 -6.718 1.00 98.00 169 GLN A N 1
ATOM 1303 C CA . GLN A 1 169 ? -8.797 -13.058 -5.542 1.00 98.00 169 GLN A CA 1
ATOM 1304 C C . GLN A 1 169 ? -10.167 -12.815 -4.870 1.00 98.00 169 GLN A C 1
ATOM 1306 O O . GLN A 1 169 ? -10.300 -12.863 -3.652 1.00 98.00 169 GLN A O 1
ATOM 1311 N N . GLY A 1 170 ? -11.197 -12.525 -5.675 1.00 97.81 170 GLY A N 1
ATOM 1312 C CA . GLY A 1 170 ? -12.546 -12.217 -5.185 1.00 97.81 170 GLY A CA 1
ATOM 1313 C C . GLY A 1 170 ? -12.725 -10.805 -4.613 1.00 97.81 170 GLY A C 1
ATOM 1314 O O . GLY A 1 170 ? -13.785 -10.513 -4.072 1.00 97.81 170 GLY A O 1
ATOM 1315 N N . VAL A 1 171 ? -11.723 -9.931 -4.737 1.00 98.62 171 VAL A N 1
ATOM 1316 C CA . VAL A 1 171 ? -11.734 -8.544 -4.252 1.00 98.62 171 VAL A CA 1
ATOM 1317 C C . VAL A 1 171 ? -11.736 -7.582 -5.437 1.00 98.62 171 VAL A C 1
ATOM 1319 O O . VAL A 1 171 ? -10.913 -7.715 -6.347 1.00 98.62 171 VAL A O 1
ATOM 1322 N N . ARG A 1 172 ? -12.627 -6.583 -5.427 1.00 98.56 172 ARG A N 1
ATOM 1323 C CA . ARG A 1 172 ? -12.591 -5.498 -6.418 1.00 98.56 172 ARG A CA 1
ATOM 1324 C C . ARG A 1 172 ? -11.323 -4.672 -6.222 1.00 98.56 172 ARG A C 1
ATOM 1326 O O . ARG A 1 172 ? -11.069 -4.171 -5.132 1.00 98.56 172 ARG A O 1
ATOM 1333 N N . SER A 1 173 ? -10.529 -4.575 -7.278 1.00 98.44 173 SER A N 1
ATOM 1334 C CA . SER A 1 173 ? -9.217 -3.943 -7.322 1.00 98.44 173 SER A CA 1
ATOM 1335 C C . SER A 1 173 ? -9.213 -2.848 -8.376 1.00 98.44 173 SER A C 1
ATOM 1337 O O . SER A 1 173 ? -9.380 -3.147 -9.560 1.00 98.44 173 SER A O 1
ATOM 1339 N N . ILE A 1 174 ? -9.000 -1.608 -7.938 1.00 98.06 174 ILE A N 1
ATOM 1340 C CA . ILE A 1 174 ? -8.963 -0.427 -8.801 1.00 98.06 174 ILE A CA 1
ATOM 1341 C C . ILE A 1 174 ? -7.534 0.121 -8.837 1.00 98.06 174 ILE A C 1
ATOM 1343 O O . ILE A 1 174 ? -6.955 0.403 -7.787 1.00 98.06 174 ILE A O 1
ATOM 1347 N N . GLY A 1 175 ? -6.976 0.239 -10.039 1.00 95.44 175 GLY A N 1
ATOM 1348 C CA . GLY A 1 175 ? -5.664 0.834 -10.298 1.00 95.44 175 GLY A CA 1
ATOM 1349 C C . GLY A 1 175 ? -5.795 2.268 -10.796 1.00 95.44 175 GLY A C 1
ATOM 1350 O O . GLY A 1 175 ? -6.726 2.550 -11.554 1.00 95.44 175 GLY A O 1
ATOM 1351 N N . LEU A 1 176 ? -4.881 3.143 -10.367 1.00 87.50 176 LEU A N 1
ATOM 1352 C CA . LEU A 1 176 ? -4.812 4.565 -10.725 1.00 87.50 176 LEU A CA 1
ATOM 1353 C C . LEU A 1 176 ? -3.430 4.952 -11.283 1.00 87.50 176 LEU A C 1
ATOM 1355 O O . LEU A 1 176 ? -2.399 4.411 -10.811 1.00 87.50 176 LEU A O 1
#